Protein AF-A0A357LD99-F1 (afdb_monomer)

Structure (mmCIF, N/CA/C/O backbone):
data_AF-A0A357LD99-F1
#
_entry.id   AF-A0A357LD99-F1
#
loop_
_atom_site.group_PDB
_atom_site.id
_atom_site.type_symbol
_atom_site.label_atom_id
_atom_site.label_alt_id
_atom_site.label_comp_id
_atom_site.label_asym_id
_atom_site.label_entity_id
_atom_site.label_seq_id
_atom_site.pdbx_PDB_ins_code
_atom_site.Cartn_x
_atom_site.Cartn_y
_atom_site.Cartn_z
_atom_site.occupancy
_atom_site.B_iso_or_equiv
_atom_site.auth_seq_id
_atom_site.auth_comp_id
_atom_site.auth_asym_id
_atom_site.auth_atom_id
_atom_site.pdbx_PDB_model_num
ATOM 1 N N . PRO A 1 1 ? 1.075 3.600 -8.538 1.00 76.81 1 PRO A N 1
ATOM 2 C CA . PRO A 1 1 ? 1.375 3.077 -7.177 1.00 76.81 1 PRO A CA 1
ATOM 3 C C . PRO A 1 1 ? 0.728 3.872 -6.029 1.00 76.81 1 PRO A C 1
ATOM 5 O O . PRO A 1 1 ? 0.050 3.273 -5.203 1.00 76.81 1 PRO A O 1
ATOM 8 N N . MET A 1 2 ? 0.895 5.200 -5.986 1.00 84.69 2 MET A N 1
ATOM 9 C CA . MET A 1 2 ? 0.422 6.045 -4.876 1.00 84.69 2 MET A CA 1
ATOM 10 C C . MET A 1 2 ? -1.109 6.018 -4.703 1.00 84.69 2 MET A C 1
ATOM 12 O O . MET A 1 2 ? -1.606 5.694 -3.629 1.00 84.69 2 MET A O 1
ATOM 16 N N . LEU A 1 3 ? -1.857 6.269 -5.784 1.00 85.31 3 LEU A N 1
ATOM 17 C CA . LEU A 1 3 ? -3.328 6.280 -5.768 1.00 85.31 3 LEU A CA 1
ATOM 18 C C . LEU A 1 3 ? -3.927 4.888 -5.514 1.00 85.31 3 LEU A C 1
ATOM 20 O O . LEU A 1 3 ? -4.903 4.759 -4.783 1.00 85.31 3 LEU A O 1
ATOM 24 N N . ILE A 1 4 ? -3.292 3.841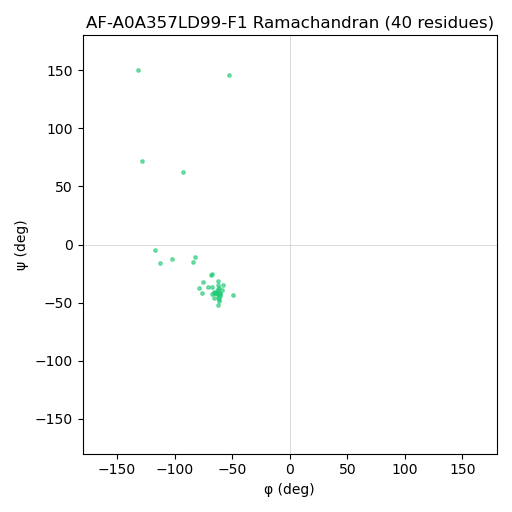 -6.050 1.00 88.94 4 ILE A N 1
ATOM 25 C CA . ILE A 1 4 ? -3.699 2.441 -5.852 1.00 88.94 4 ILE A CA 1
ATOM 26 C C . ILE A 1 4 ? -3.533 2.040 -4.378 1.00 88.94 4 ILE A C 1
ATOM 28 O O . ILE A 1 4 ? -4.444 1.475 -3.777 1.00 88.94 4 ILE A O 1
ATOM 32 N N . LYS A 1 5 ? -2.392 2.387 -3.761 1.00 87.12 5 LYS A N 1
ATOM 33 C CA . LYS A 1 5 ? -2.143 2.121 -2.338 1.00 87.12 5 LYS A CA 1
ATOM 34 C C . LYS A 1 5 ? -3.110 2.896 -1.446 1.00 87.12 5 LYS A C 1
ATOM 36 O O . LYS A 1 5 ? -3.618 2.318 -0.493 1.00 87.12 5 LYS A O 1
ATOM 41 N N . LEU A 1 6 ? -3.389 4.162 -1.773 1.00 89.31 6 LEU A N 1
ATOM 42 C CA . LEU A 1 6 ? -4.338 4.995 -1.035 1.00 89.31 6 LEU A CA 1
ATOM 43 C C . LEU A 1 6 ? -5.751 4.403 -1.064 1.00 89.31 6 LEU A C 1
ATOM 45 O O . LEU A 1 6 ? -6.357 4.249 -0.009 1.00 89.31 6 LEU A O 1
ATOM 49 N N . ALA A 1 7 ? -6.252 4.019 -2.242 1.00 91.31 7 ALA A N 1
ATOM 50 C CA . ALA A 1 7 ? -7.566 3.391 -2.382 1.00 91.31 7 ALA A CA 1
ATOM 51 C C . ALA A 1 7 ? -7.672 2.086 -1.571 1.00 91.31 7 ALA A C 1
ATOM 53 O O . ALA A 1 7 ? -8.682 1.850 -0.916 1.00 91.31 7 ALA A O 1
ATOM 54 N N . SER A 1 8 ? -6.598 1.290 -1.540 1.00 91.12 8 SER A N 1
ATOM 55 C CA . SER A 1 8 ? -6.538 0.027 -0.795 1.00 91.12 8 SER A CA 1
ATOM 56 C C . SER A 1 8 ? -6.569 0.186 0.732 1.00 91.12 8 SER A C 1
ATOM 58 O O . SER A 1 8 ? -6.955 -0.764 1.405 1.00 91.12 8 SER A O 1
ATOM 60 N N . ILE A 1 9 ? -6.149 1.329 1.289 1.00 91.12 9 ILE A N 1
ATOM 61 C CA . ILE A 1 9 ? -6.038 1.534 2.752 1.00 91.12 9 ILE A CA 1
ATOM 62 C C . ILE A 1 9 ? -6.966 2.630 3.296 1.00 91.12 9 ILE A C 1
ATOM 64 O O . ILE A 1 9 ? -7.050 2.823 4.508 1.00 91.12 9 ILE A O 1
ATOM 68 N N . ARG A 1 10 ? -7.686 3.344 2.419 1.00 88.56 10 ARG A N 1
ATOM 69 C CA . ARG A 1 10 ? -8.565 4.473 2.769 1.00 88.56 10 ARG A CA 1
ATOM 70 C C . ARG A 1 10 ? -9.670 4.102 3.762 1.00 88.56 10 ARG A C 1
ATOM 72 O O . ARG A 1 10 ? -10.034 4.941 4.576 1.00 88.56 10 ARG A O 1
ATOM 79 N N . GLY A 1 11 ? -10.206 2.885 3.684 1.00 90.56 11 GLY A N 1
ATOM 80 C CA . GLY A 1 11 ? -11.260 2.409 4.588 1.00 90.56 11 GLY A CA 1
ATOM 81 C C . GLY A 1 11 ? -10.753 1.897 5.939 1.00 90.56 11 GLY A C 1
ATOM 82 O O . GLY A 1 11 ? -11.557 1.662 6.833 1.00 90.56 11 GLY A O 1
ATOM 83 N N . SER A 1 12 ? -9.440 1.717 6.091 1.00 90.38 12 SER A N 1
ATOM 84 C CA . SER A 1 12 ? -8.837 1.037 7.247 1.00 90.38 12 SER A CA 1
ATOM 85 C C . SER A 1 12 ? -8.008 1.963 8.133 1.00 90.38 12 SER A C 1
ATOM 87 O O . SER A 1 12 ? -7.678 1.593 9.255 1.00 90.38 12 SER A O 1
ATOM 89 N N . LEU A 1 13 ? -7.641 3.148 7.636 1.00 90.00 13 LEU A N 1
ATOM 90 C CA . LEU A 1 13 ? -6.754 4.086 8.320 1.00 90.00 13 LEU A CA 1
ATOM 91 C C . LEU A 1 13 ? -7.331 5.507 8.325 1.00 90.00 13 LEU A C 1
ATOM 93 O O . LEU A 1 13 ? -7.985 5.913 7.357 1.00 90.00 13 LEU A O 1
ATOM 97 N N . PRO A 1 14 ? -7.026 6.314 9.358 1.00 93.56 14 PRO A N 1
ATOM 98 C CA . PRO A 1 14 ? -7.272 7.749 9.329 1.00 93.56 14 PRO A CA 1
ATOM 99 C C . PRO A 1 14 ? -6.651 8.399 8.086 1.00 93.56 14 PRO A C 1
ATOM 101 O O . PRO A 1 14 ? -5.569 8.012 7.642 1.00 93.56 14 PRO A O 1
ATOM 104 N N . LEU A 1 15 ? -7.308 9.432 7.541 1.00 90.00 15 LEU A N 1
ATOM 105 C CA . LEU A 1 15 ? -6.893 10.108 6.300 1.00 90.00 15 LEU A CA 1
ATOM 106 C C . LEU A 1 15 ? -5.405 10.486 6.297 1.00 90.00 15 LEU A C 1
ATOM 108 O O . LEU A 1 15 ? -4.725 10.261 5.300 1.00 90.00 15 LEU A O 1
ATOM 112 N N . LYS A 1 16 ? -4.904 11.023 7.414 1.00 92.06 16 LYS A N 1
ATOM 113 C CA . LYS A 1 16 ? -3.503 11.436 7.555 1.00 92.06 16 LYS A CA 1
ATOM 114 C C . LYS A 1 16 ? -2.526 10.264 7.365 1.00 92.06 16 LYS A C 1
ATOM 116 O O . LYS A 1 16 ? -1.538 10.402 6.650 1.00 92.06 16 LYS A O 1
ATOM 121 N N . ASP A 1 17 ? -2.846 9.103 7.932 1.00 92.81 17 ASP A N 1
ATOM 122 C CA . ASP A 1 17 ? -1.967 7.933 7.946 1.00 92.81 17 ASP A CA 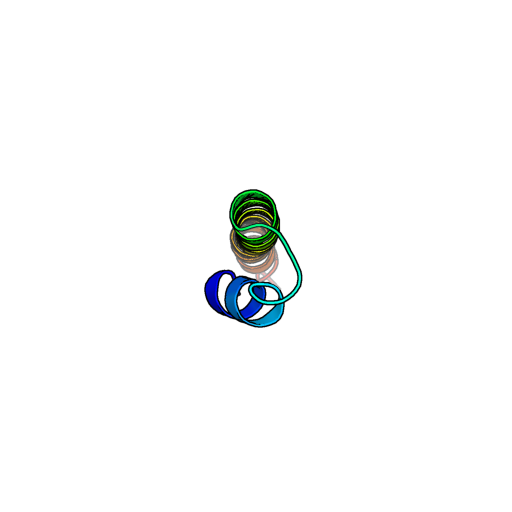1
ATOM 123 C C . ASP A 1 17 ? -2.033 7.216 6.593 1.00 92.81 17 ASP A C 1
ATOM 125 O O . ASP A 1 17 ? -1.012 6.806 6.041 1.00 92.81 17 ASP A O 1
ATOM 129 N N . ALA A 1 18 ? -3.226 7.168 5.993 1.00 92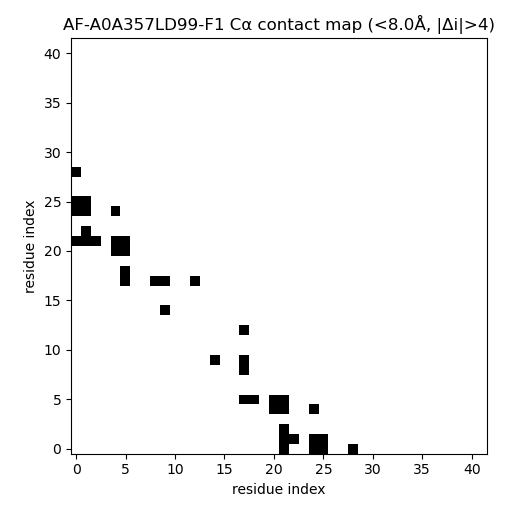.38 18 ALA A N 1
ATOM 130 C CA . ALA A 1 18 ? -3.429 6.663 4.641 1.00 92.38 18 ALA A CA 1
ATOM 131 C C . ALA A 1 18 ? -2.647 7.482 3.595 1.00 92.38 18 ALA A C 1
ATOM 133 O O . ALA A 1 18 ? -1.994 6.914 2.717 1.00 92.38 18 ALA A O 1
ATOM 134 N N . VAL A 1 19 ? -2.670 8.816 3.698 1.00 90.50 19 VAL A N 1
ATOM 135 C CA . VAL A 1 19 ? -1.920 9.706 2.796 1.00 90.50 19 VAL A CA 1
ATOM 136 C C . VAL A 1 19 ? -0.412 9.559 3.004 1.00 90.50 19 VAL A C 1
ATOM 138 O O . VAL A 1 19 ? 0.323 9.460 2.021 1.00 90.50 19 VAL A O 1
ATOM 141 N N . ALA A 1 20 ? 0.058 9.474 4.253 1.00 91.69 20 ALA A N 1
ATOM 142 C CA . ALA A 1 20 ? 1.476 9.282 4.556 1.00 91.69 20 ALA A CA 1
ATOM 143 C C . ALA A 1 20 ? 2.018 7.955 3.992 1.00 91.69 20 ALA A C 1
ATOM 145 O O . ALA A 1 20 ? 3.048 7.948 3.311 1.00 91.69 20 ALA A O 1
ATOM 146 N N . ALA A 1 21 ? 1.290 6.853 4.200 1.00 88.75 21 ALA A N 1
ATOM 147 C CA . ALA A 1 21 ? 1.661 5.528 3.705 1.00 88.75 21 ALA A CA 1
ATOM 148 C C . ALA A 1 21 ? 1.628 5.442 2.170 1.00 88.75 21 ALA A C 1
ATOM 150 O O . ALA A 1 21 ? 2.522 4.861 1.550 1.00 88.75 21 ALA A O 1
ATOM 151 N N . ALA A 1 22 ? 0.622 6.050 1.534 1.00 89.94 22 ALA A N 1
ATOM 152 C CA . ALA A 1 22 ? 0.567 6.149 0.081 1.00 89.94 22 ALA A CA 1
ATOM 153 C C . ALA A 1 22 ? 1.754 6.954 -0.465 1.00 89.94 22 ALA A C 1
ATOM 155 O O . ALA A 1 22 ? 2.413 6.504 -1.402 1.00 89.94 22 ALA A O 1
ATOM 15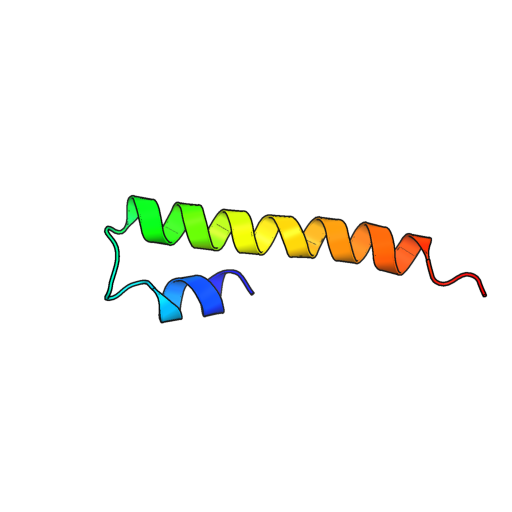6 N N . HIS A 1 23 ? 2.072 8.100 0.143 1.00 88.00 23 HIS A N 1
ATOM 157 C CA . HIS A 1 23 ? 3.178 8.957 -0.277 1.0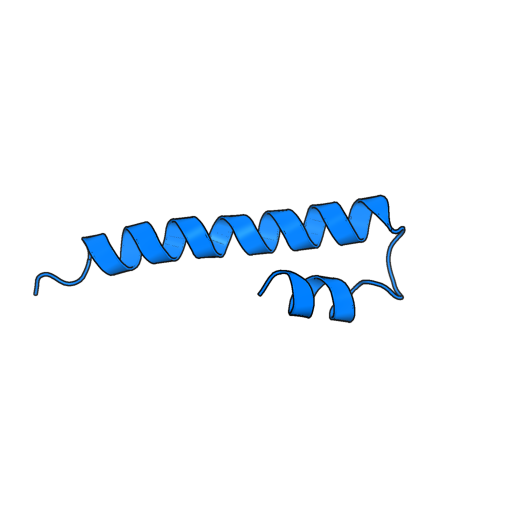0 88.00 23 HIS A CA 1
ATOM 158 C C . HIS A 1 23 ? 4.540 8.256 -0.143 1.00 88.00 23 HIS A C 1
ATOM 160 O O . HIS A 1 23 ? 5.357 8.325 -1.060 1.00 88.00 23 HIS A O 1
ATOM 166 N N . GLU A 1 24 ? 4.779 7.513 0.941 1.00 87.00 24 GLU A N 1
ATOM 167 C CA . GLU A 1 24 ? 5.996 6.703 1.091 1.00 87.00 24 GLU A CA 1
ATOM 168 C C . GLU A 1 24 ? 6.106 5.615 0.012 1.00 87.00 24 GLU A C 1
ATOM 170 O O . GLU A 1 24 ? 7.174 5.430 -0.580 1.00 87.00 24 GLU A O 1
ATOM 175 N N . ALA A 1 25 ? 4.995 4.945 -0.308 1.00 85.12 25 ALA A N 1
ATOM 176 C CA . ALA A 1 25 ? 4.954 3.981 -1.402 1.00 85.12 25 ALA A CA 1
ATOM 177 C C . ALA A 1 25 ? 5.254 4.640 -2.761 1.00 85.12 25 ALA A C 1
ATOM 179 O O . ALA A 1 25 ? 5.915 4.030 -3.595 1.00 85.12 25 ALA A O 1
ATOM 180 N N . GLY A 1 26 ? 4.827 5.888 -2.981 1.00 81.06 26 GLY A N 1
ATOM 181 C CA . GLY A 1 26 ? 5.168 6.669 -4.175 1.00 81.06 26 GLY A CA 1
ATOM 182 C C . GLY A 1 26 ? 6.663 6.992 -4.287 1.00 81.06 26 GLY A C 1
ATOM 183 O O . GLY A 1 26 ? 7.242 6.831 -5.360 1.00 81.06 26 GLY A O 1
ATOM 184 N N . ARG A 1 27 ? 7.317 7.366 -3.178 1.00 80.44 27 ARG A N 1
ATOM 185 C CA . ARG A 1 27 ? 8.754 7.709 -3.159 1.00 80.44 27 ARG A CA 1
ATOM 186 C C . ARG A 1 27 ? 9.655 6.547 -3.581 1.00 80.44 27 ARG A C 1
ATOM 188 O O . ARG A 1 27 ? 10.629 6.756 -4.299 1.00 80.44 27 ARG A O 1
ATOM 195 N N . LYS A 1 28 ? 9.312 5.314 -3.191 1.00 67.00 28 LYS A N 1
ATOM 196 C CA . LYS A 1 28 ? 10.077 4.110 -3.569 1.00 67.00 28 LYS A CA 1
ATOM 197 C C . LYS A 1 28 ? 10.082 3.878 -5.086 1.00 67.00 28 LYS A C 1
ATOM 199 O O . LYS A 1 28 ? 11.087 3.421 -5.615 1.00 67.00 28 LYS A O 1
ATOM 204 N N . TYR A 1 29 ? 9.025 4.270 -5.799 1.00 64.94 29 TYR A N 1
ATOM 205 C CA . TYR A 1 29 ? 8.957 4.129 -7.259 1.00 64.94 29 TYR A CA 1
ATOM 206 C C . TYR A 1 29 ? 9.807 5.161 -8.018 1.00 64.94 29 TYR A C 1
ATOM 208 O O . TYR A 1 29 ? 10.366 4.818 -9.055 1.00 64.94 29 TYR A O 1
ATOM 216 N N . ILE A 1 30 ? 9.965 6.386 -7.499 1.00 60.69 30 ILE A N 1
ATOM 217 C CA . ILE A 1 30 ? 10.859 7.398 -8.101 1.00 60.69 30 ILE A CA 1
ATOM 218 C C . ILE A 1 30 ? 12.323 6.938 -8.017 1.00 60.69 30 ILE A C 1
ATOM 220 O O . ILE A 1 30 ? 13.068 7.036 -8.989 1.00 60.69 30 ILE A O 1
ATOM 224 N N . ASN A 1 31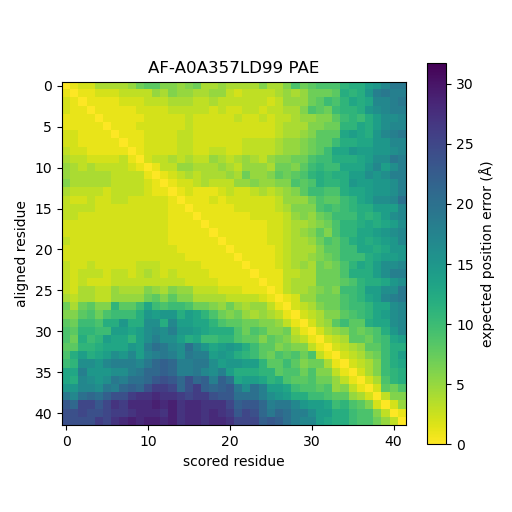 ? 12.724 6.366 -6.879 1.00 58.38 31 ASN A N 1
ATOM 225 C CA . ASN A 1 31 ? 14.085 5.858 -6.692 1.00 58.38 31 ASN A CA 1
ATOM 226 C C . ASN A 1 31 ? 14.367 4.590 -7.511 1.00 58.38 31 ASN A C 1
ATOM 228 O O . ASN A 1 31 ? 15.462 4.449 -8.048 1.00 58.38 31 ASN A O 1
ATOM 232 N N . VAL A 1 32 ? 13.383 3.695 -7.658 1.00 59.81 32 VAL A N 1
ATOM 233 C CA . VAL A 1 32 ? 13.516 2.518 -8.534 1.00 59.81 32 VAL A CA 1
ATOM 234 C C . VAL A 1 32 ? 13.696 2.936 -9.991 1.00 59.81 32 VAL A C 1
ATOM 236 O O . VAL A 1 32 ? 14.541 2.358 -10.659 1.00 59.81 32 VAL A O 1
ATOM 239 N N . ALA A 1 33 ? 12.994 3.966 -10.476 1.00 58.28 33 ALA A N 1
ATOM 240 C CA . ALA A 1 33 ? 13.217 4.473 -11.832 1.00 58.28 33 ALA A CA 1
ATOM 241 C C . ALA A 1 33 ? 14.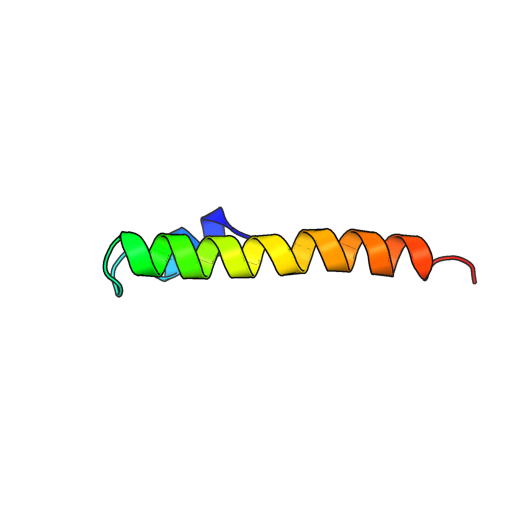660 4.973 -12.031 1.00 58.28 33 ALA A C 1
ATOM 243 O O . ALA A 1 33 ? 15.280 4.652 -13.038 1.00 58.28 33 ALA A O 1
ATOM 244 N N . SER A 1 34 ? 15.227 5.679 -11.046 1.00 58.84 34 SER A N 1
ATOM 245 C CA . SER A 1 34 ? 16.635 6.105 -11.077 1.00 58.84 34 SER A CA 1
ATOM 246 C C . SER A 1 34 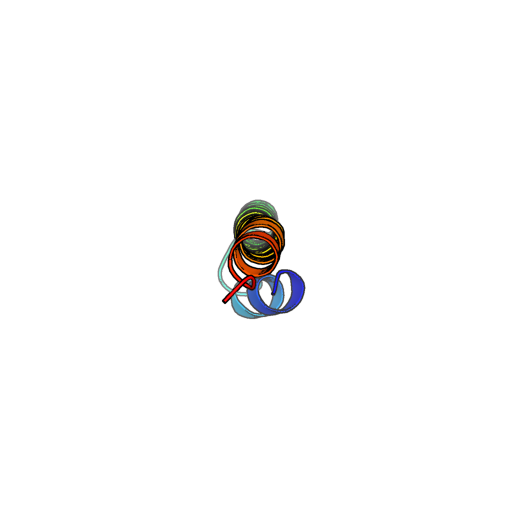? 17.617 4.918 -11.101 1.00 58.84 34 SER A C 1
ATOM 248 O O . SER A 1 34 ? 18.614 4.946 -11.823 1.00 58.84 34 SER A O 1
ATOM 250 N N . TRP A 1 35 ? 17.320 3.841 -10.362 1.00 56.44 35 TRP A N 1
ATOM 251 C CA . TRP A 1 35 ? 18.171 2.646 -10.287 1.00 56.44 35 TRP A CA 1
ATOM 252 C C . TRP A 1 35 ? 18.065 1.750 -11.528 1.00 56.44 35 TRP A C 1
ATOM 254 O O . TRP A 1 35 ? 19.083 1.304 -12.044 1.00 56.44 35 TRP A O 1
ATOM 264 N N . VAL A 1 36 ? 16.853 1.543 -12.053 1.00 59.66 36 VAL A N 1
ATOM 265 C CA . VAL A 1 36 ? 16.604 0.796 -13.298 1.00 59.66 36 VAL A CA 1
ATOM 266 C C . VAL A 1 36 ? 17.268 1.504 -14.482 1.00 59.66 36 VAL A C 1
ATOM 268 O O . VAL A 1 36 ? 17.989 0.867 -15.241 1.00 59.66 36 VAL A O 1
ATOM 271 N N . LEU A 1 37 ? 17.154 2.835 -14.571 1.00 56.56 37 LEU A N 1
ATOM 272 C CA . LEU A 1 37 ? 17.822 3.609 -15.624 1.00 56.56 37 LEU A CA 1
ATOM 273 C C . LEU A 1 37 ? 19.357 3.623 -15.479 1.00 56.56 37 LEU A C 1
ATOM 275 O O . LEU A 1 37 ? 20.069 3.773 -16.468 1.00 56.56 37 LEU A O 1
ATOM 279 N N . SER A 1 38 ? 19.880 3.455 -14.259 1.00 60.53 38 SER A N 1
ATOM 280 C CA . SER A 1 38 ? 21.326 3.349 -14.005 1.00 60.53 38 SER A CA 1
ATOM 281 C C . SER A 1 38 ? 21.879 1.927 -14.197 1.00 60.53 38 SER A C 1
ATOM 283 O O . SER A 1 38 ? 23.095 1.770 -14.287 1.00 60.53 38 SER A O 1
ATOM 285 N N . GLY A 1 39 ? 21.013 0.907 -14.258 1.00 58.47 39 GLY A N 1
ATOM 286 C CA . GLY A 1 39 ? 21.370 -0.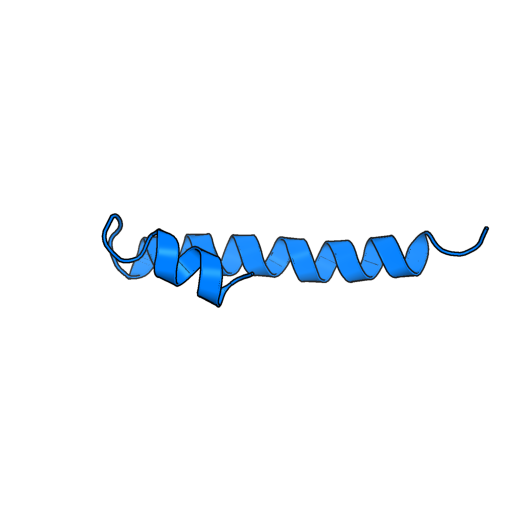513 -14.362 1.00 58.47 39 GLY A CA 1
ATOM 287 C C . GLY A 1 39 ? 21.239 -1.132 -15.760 1.00 58.47 39 GLY A C 1
ATOM 288 O O . GLY A 1 39 ? 21.781 -2.209 -15.980 1.00 58.47 39 GLY A O 1
ATOM 289 N N . GLU A 1 40 ? 20.592 -0.473 -16.725 1.00 55.88 40 GLU A N 1
ATOM 290 C CA . GLU A 1 40 ? 20.510 -0.941 -18.122 1.00 55.88 40 GLU A CA 1
ATOM 291 C C . GLU A 1 40 ? 21.627 -0.360 -19.009 1.00 55.88 40 GLU A C 1
ATOM 293 O O . GLU A 1 40 ? 21.397 0.344 -19.991 1.00 55.88 40 GLU A O 1
ATOM 298 N N . ARG A 1 41 ? 22.874 -0.692 -18.668 1.00 45.03 41 ARG A N 1
ATOM 299 C CA . ARG A 1 41 ? 23.974 -0.794 -19.642 1.00 45.03 41 ARG A CA 1
ATOM 300 C C . ARG A 1 41 ? 24.649 -2.149 -19.453 1.00 45.03 41 ARG A C 1
ATOM 302 O O . ARG A 1 41 ? 25.727 -2.235 -18.868 1.00 45.03 41 ARG A O 1
ATOM 309 N N . GLY A 1 42 ? 23.937 -3.193 -19.871 1.00 41.88 42 GLY A N 1
ATOM 310 C CA . GLY A 1 42 ? 24.566 -4.424 -20.350 1.00 41.88 42 GLY A CA 1
ATOM 311 C C . GLY A 1 42 ? 25.086 -4.209 -21.762 1.00 41.88 42 GLY A C 1
ATOM 312 O O . GLY A 1 42 ? 24.428 -3.442 -22.501 1.00 41.88 42 GLY A O 1
#

Foldseek 3Di:
DLVVQLVVCVVPDDPVVSNVVSVVVVVVVVVVVVVVVVPPPD

Solvent-accessible surface area (backbone atoms only — not comparable to full-atom values): 2425 Å² total; per-residue (Å²): 106,31,68,61,48,27,67,75,34,52,90,80,39,59,70,71,56,23,51,52,54,14,50,54,55,36,53,55,52,59,53,46,52,56,48,53,70,70,62,74,77,125

Secondary structure (DSSP, 8-state):
-HHHHHHHHTTTS-HHHHHHHHHHHHHHHHHHHHHHHHH---

Sequence (42 aa):
PMLIKLASIRGSLPLKDAVAAAHEAGRKYINVASWVLSGERG

pLDDT: mean 77.4, std 15.62, range [41.88, 93.56]

Radius of gyration: 13.52 Å; Cα contacts (8 Å, |Δi|>4): 20; chains: 1; bounding box: 36×16×30 Å

Mean predicted aligned error: 8.15 Å